Protein AF-A0A7L2AAK8-F1 (afdb_monomer_lite)

Organism: Leiothrix lutea (NCBI:txid36275)

Structure (mmCIF, N/CA/C/O backbone):
data_AF-A0A7L2AAK8-F1
#
_entry.id   AF-A0A7L2AAK8-F1
#
loop_
_atom_site.group_PDB
_atom_site.id
_atom_site.type_symbol
_atom_site.label_atom_id
_atom_site.label_alt_id
_atom_site.label_comp_id
_atom_site.label_asym_id
_atom_site.label_entity_id
_atom_site.label_seq_id
_atom_site.pdbx_PDB_ins_code
_atom_site.Cartn_x
_atom_site.Cartn_y
_atom_site.Cartn_z
_atom_site.occupancy
_atom_site.B_iso_or_equiv
_atom_site.auth_seq_id
_atom_site.auth_comp_id
_atom_site.auth_asym_id
_atom_site.auth_atom_id
_atom_site.pdbx_PDB_model_num
ATOM 1 N N . LEU A 1 1 ? -2.722 -6.279 17.126 1.00 61.28 1 LEU A N 1
ATOM 2 C CA . LEU A 1 1 ? -3.238 -5.682 15.869 1.00 61.28 1 LEU A CA 1
ATOM 3 C C . LEU A 1 1 ? -2.180 -4.851 15.150 1.00 61.28 1 LEU A C 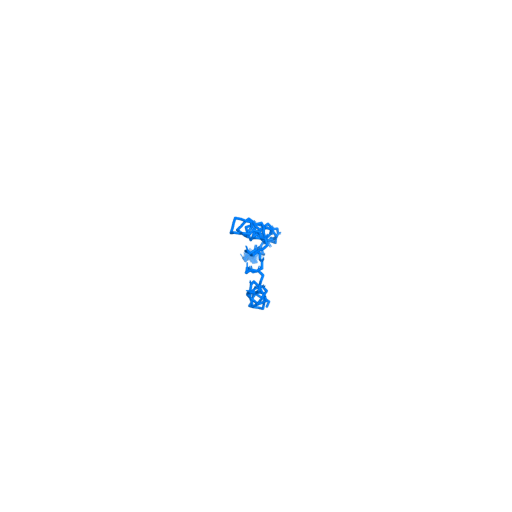1
ATOM 5 O O . LEU A 1 1 ? -1.842 -5.222 14.037 1.00 61.28 1 LEU A O 1
ATOM 9 N N . ALA A 1 2 ? -1.598 -3.813 15.770 1.00 66.12 2 ALA A N 1
ATOM 10 C CA . ALA A 1 2 ? -0.563 -2.985 15.125 1.00 66.12 2 ALA A CA 1
ATOM 11 C C . ALA A 1 2 ? 0.658 -3.794 14.628 1.00 66.12 2 ALA A C 1
ATOM 13 O O . ALA A 1 2 ? 1.055 -3.660 13.475 1.00 66.12 2 ALA A O 1
ATOM 14 N N . VAL A 1 3 ? 1.193 -4.704 15.454 1.00 73.62 3 VAL A N 1
ATOM 15 C CA . VAL A 1 3 ? 2.335 -5.564 15.073 1.00 73.62 3 VAL A CA 1
ATOM 16 C C . VAL A 1 3 ? 1.983 -6.571 13.969 1.00 73.62 3 VAL A C 1
ATOM 18 O O . VAL A 1 3 ? 2.767 -6.804 13.056 1.00 73.62 3 VAL A O 1
ATOM 21 N N . SER A 1 4 ? 0.769 -7.122 14.010 1.00 82.56 4 SER A N 1
ATOM 22 C CA . SER A 1 4 ? 0.273 -8.084 13.023 1.00 82.56 4 SER A CA 1
ATOM 23 C C . SER A 1 4 ? 0.038 -7.417 11.666 1.00 82.56 4 SER A C 1
ATOM 25 O O . SER A 1 4 ? 0.402 -7.979 10.641 1.00 82.56 4 SER A O 1
ATOM 27 N N . GLY A 1 5 ? -0.509 -6.196 11.654 1.00 79.69 5 GLY A N 1
ATOM 28 C CA . GLY A 1 5 ? -0.705 -5.414 10.433 1.00 79.69 5 GLY A CA 1
ATOM 29 C C . GLY A 1 5 ? 0.616 -5.037 9.764 1.00 79.69 5 GLY A C 1
ATOM 30 O O . GLY A 1 5 ? 0.748 -5.183 8.553 1.00 79.69 5 GLY A O 1
ATOM 31 N N . ALA A 1 6 ? 1.624 -4.637 10.545 1.00 81.88 6 ALA A N 1
ATOM 32 C CA . ALA A 1 6 ? 2.958 -4.358 10.013 1.00 81.88 6 ALA A CA 1
ATOM 33 C C . ALA A 1 6 ? 3.612 -5.609 9.392 1.00 81.88 6 ALA A C 1
ATOM 35 O O . ALA A 1 6 ? 4.182 -5.526 8.304 1.00 81.88 6 ALA A O 1
ATOM 36 N N . ALA A 1 7 ? 3.478 -6.774 10.037 1.00 85.81 7 ALA A N 1
ATOM 37 C CA . ALA A 1 7 ? 4.003 -8.037 9.518 1.00 85.81 7 ALA A CA 1
ATOM 38 C C . ALA A 1 7 ? 3.318 -8.463 8.207 1.00 85.81 7 ALA A C 1
ATOM 40 O O . ALA A 1 7 ? 3.998 -8.816 7.246 1.00 85.81 7 ALA A O 1
ATOM 41 N N . VAL A 1 8 ? 1.984 -8.379 8.137 1.00 89.00 8 VAL A N 1
ATOM 42 C CA . VAL A 1 8 ? 1.216 -8.714 6.924 1.00 89.00 8 VAL A CA 1
ATOM 43 C C . VAL A 1 8 ? 1.587 -7.788 5.767 1.00 89.00 8 VAL A C 1
ATOM 45 O O . VAL A 1 8 ? 1.836 -8.267 4.662 1.00 89.00 8 VAL A O 1
ATOM 48 N N . SER A 1 9 ? 1.698 -6.482 6.017 1.00 85.50 9 SER A N 1
ATOM 49 C CA . SER A 1 9 ? 2.122 -5.519 4.997 1.00 85.50 9 SER A CA 1
ATOM 50 C C . SER A 1 9 ? 3.537 -5.796 4.493 1.00 85.50 9 SER A C 1
ATOM 52 O O . SER A 1 9 ? 3.763 -5.732 3.290 1.00 85.50 9 SER A O 1
ATOM 54 N N . GLY A 1 10 ? 4.479 -6.149 5.375 1.00 87.31 10 GLY A N 1
ATOM 55 C CA . GLY A 1 10 ? 5.844 -6.512 4.980 1.00 87.31 10 GLY A CA 1
ATOM 56 C C . GLY A 1 10 ? 5.900 -7.766 4.101 1.00 87.31 10 GLY A C 1
ATOM 57 O O . GLY A 1 10 ? 6.575 -7.769 3.071 1.00 87.31 10 GLY A O 1
ATOM 58 N N . LEU A 1 11 ? 5.141 -8.806 4.462 1.00 92.62 11 LEU A N 1
ATOM 59 C CA . LEU A 1 11 ? 5.040 -10.035 3.668 1.00 92.62 11 LEU A CA 1
ATOM 60 C C . LEU A 1 11 ? 4.367 -9.795 2.313 1.00 92.62 11 LEU A C 1
ATOM 62 O O . LEU A 1 11 ? 4.812 -10.347 1.312 1.00 92.62 11 LEU A O 1
ATOM 66 N N . ALA A 1 12 ? 3.330 -8.957 2.265 1.00 89.19 12 ALA A N 1
ATOM 67 C CA . ALA A 1 12 ? 2.647 -8.606 1.025 1.00 89.19 12 ALA A CA 1
ATOM 68 C C . ALA A 1 12 ? 3.510 -7.718 0.114 1.00 89.19 12 ALA A C 1
ATOM 70 O O . ALA A 1 12 ? 3.531 -7.933 -1.094 1.00 89.19 12 ALA A O 1
ATOM 71 N N . LEU A 1 13 ? 4.253 -6.748 0.665 1.00 86.44 13 LEU A N 1
ATOM 72 C CA . LEU A 1 13 ? 5.125 -5.867 -0.124 1.00 86.44 13 LEU A CA 1
ATOM 73 C C . LEU A 1 13 ? 6.301 -6.618 -0.756 1.00 86.44 13 LEU A C 1
ATOM 75 O O . LEU A 1 13 ? 6.732 -6.238 -1.843 1.00 86.44 13 LEU A O 1
ATOM 79 N N . SER A 1 14 ? 6.807 -7.667 -0.099 1.00 89.00 14 SER A N 1
ATOM 80 C CA . SER A 1 14 ? 7.980 -8.419 -0.556 1.00 89.00 14 SER A CA 1
ATOM 81 C C . SER A 1 14 ? 7.872 -8.909 -2.016 1.00 89.00 14 SER A C 1
ATOM 83 O O . SER A 1 14 ? 8.779 -8.600 -2.788 1.00 89.00 14 SER A O 1
ATOM 85 N N . PRO A 1 15 ? 6.789 -9.581 -2.455 1.00 89.12 15 PRO A N 1
ATOM 86 C CA . PRO A 1 15 ? 6.587 -9.911 -3.869 1.00 89.12 15 PRO A CA 1
ATOM 87 C C . PRO A 1 15 ? 5.967 -8.770 -4.692 1.00 89.12 15 PRO A C 1
ATOM 89 O O . PRO A 1 15 ? 6.173 -8.692 -5.902 1.00 89.12 15 PRO A O 1
ATOM 92 N N . LEU A 1 16 ? 5.197 -7.880 -4.066 1.00 88.62 16 LEU A N 1
ATOM 93 C CA . LEU A 1 16 ? 4.357 -6.914 -4.778 1.00 88.62 16 LEU A CA 1
ATOM 94 C C . LEU A 1 16 ? 5.153 -5.711 -5.304 1.00 88.62 16 LEU A C 1
ATOM 96 O O . LEU A 1 16 ? 4.820 -5.175 -6.359 1.00 88.62 16 LEU A O 1
ATOM 100 N N . VAL A 1 17 ? 6.240 -5.322 -4.627 1.00 87.44 17 VAL A N 1
ATOM 101 C CA . VAL A 1 17 ? 7.132 -4.245 -5.090 1.00 87.44 17 VAL A CA 1
ATOM 102 C C . VAL A 1 17 ? 7.895 -4.640 -6.364 1.00 87.44 17 VAL A C 1
ATOM 104 O O . VAL A 1 17 ? 7.809 -3.887 -7.334 1.00 87.44 17 VAL A O 1
ATOM 107 N N . PRO A 1 18 ? 8.584 -5.799 -6.436 1.00 90.50 18 PRO A N 1
ATOM 108 C CA . PRO A 1 18 ? 9.208 -6.255 -7.679 1.00 90.50 18 PRO A CA 1
ATOM 109 C C . PRO A 1 18 ? 8.206 -6.406 -8.826 1.00 90.50 18 PRO A C 1
ATOM 111 O O . PRO A 1 18 ? 8.489 -5.964 -9.934 1.00 90.50 18 PRO A O 1
ATOM 114 N N . LEU A 1 19 ? 7.012 -6.947 -8.554 1.00 91.25 19 LEU A N 1
ATOM 115 C CA . LEU A 1 19 ? 5.957 -7.091 -9.561 1.00 91.25 19 LEU A CA 1
ATOM 116 C C . LEU A 1 19 ? 5.481 -5.732 -10.098 1.00 91.25 19 LEU A C 1
ATOM 118 O O . LEU A 1 19 ? 5.291 -5.568 -11.300 1.00 91.25 19 LEU A O 1
ATOM 122 N N . ALA A 1 20 ? 5.301 -4.740 -9.222 1.00 89.81 20 ALA A N 1
ATOM 123 C CA . ALA A 1 20 ? 4.907 -3.395 -9.631 1.00 89.81 20 ALA A CA 1
ATOM 124 C C . ALA A 1 20 ? 6.006 -2.688 -10.440 1.00 89.81 20 ALA A C 1
ATOM 126 O O . ALA A 1 20 ? 5.700 -1.951 -11.377 1.00 89.81 20 ALA A O 1
ATOM 127 N N . LEU A 1 21 ? 7.275 -2.919 -10.097 1.00 92.31 21 LEU A N 1
ATOM 128 C CA . LEU A 1 21 ? 8.414 -2.407 -10.857 1.00 92.31 21 LEU A CA 1
ATOM 129 C C . LEU A 1 21 ? 8.508 -3.046 -12.244 1.00 92.31 21 LEU A C 1
ATOM 131 O O . LEU A 1 21 ? 8.793 -2.335 -13.202 1.00 92.31 21 LEU A O 1
ATOM 135 N N . ASP A 1 22 ? 8.242 -4.344 -12.354 1.00 93.81 22 ASP A N 1
ATOM 136 C CA . ASP A 1 22 ? 8.277 -5.067 -13.627 1.00 93.81 22 ASP A CA 1
ATOM 137 C C . ASP A 1 22 ? 7.108 -4.661 -14.543 1.00 93.81 22 ASP A C 1
ATOM 139 O O . ASP A 1 22 ? 7.299 -4.357 -15.719 1.00 93.81 22 ASP A O 1
ATOM 143 N N . ALA A 1 23 ? 5.897 -4.539 -13.987 1.00 93.06 23 ALA A N 1
ATOM 144 C CA . ALA A 1 23 ? 4.698 -4.193 -14.752 1.00 93.06 23 ALA A CA 1
ATOM 145 C C . ALA A 1 23 ? 4.593 -2.699 -15.121 1.00 93.06 23 ALA A C 1
ATOM 147 O O . ALA A 1 23 ? 4.087 -2.364 -16.192 1.00 93.06 23 ALA A O 1
ATOM 148 N N . TYR A 1 24 ? 5.032 -1.790 -14.242 1.00 90.38 24 TYR A N 1
ATOM 149 C CA . TYR A 1 24 ? 4.794 -0.343 -14.387 1.00 90.38 24 TYR A CA 1
ATOM 150 C C . TYR A 1 24 ? 6.075 0.504 -14.404 1.00 90.38 24 TYR A C 1
ATOM 152 O O . TYR A 1 24 ? 6.012 1.738 -14.497 1.00 90.38 24 TYR A O 1
ATOM 160 N N . GLY A 1 25 ? 7.245 -0.125 -14.296 1.00 93.31 25 GLY A N 1
ATOM 161 C CA . GLY A 1 25 ? 8.516 0.568 -14.138 1.00 93.31 25 GLY A CA 1
ATOM 162 C C . GLY A 1 25 ? 8.630 1.316 -12.807 1.00 93.31 25 GLY A C 1
ATOM 163 O O . GLY A 1 25 ? 7.723 1.354 -11.972 1.00 93.31 25 GLY A O 1
ATOM 164 N N . TRP A 1 26 ? 9.765 1.989 -12.622 1.00 93.00 26 TRP A N 1
ATOM 165 C CA . TRP A 1 26 ? 10.064 2.708 -11.380 1.00 93.00 26 TRP A CA 1
ATOM 166 C C . TRP A 1 26 ? 9.090 3.863 -11.103 1.00 93.00 26 TRP A C 1
ATOM 168 O O . TRP A 1 26 ? 8.654 4.047 -9.970 1.00 93.00 26 TRP A O 1
ATOM 178 N N . ARG A 1 27 ? 8.689 4.619 -12.135 1.00 94.62 27 ARG A N 1
ATOM 179 C CA . ARG A 1 27 ? 7.759 5.754 -11.985 1.00 94.62 27 ARG A CA 1
ATOM 180 C C . ARG A 1 27 ? 6.370 5.276 -11.586 1.00 94.62 27 ARG A C 1
ATOM 182 O O . ARG A 1 27 ? 5.775 5.838 -10.672 1.00 94.62 27 ARG A O 1
ATOM 189 N N . GLY A 1 28 ? 5.866 4.243 -12.259 1.00 93.44 28 GLY A N 1
ATOM 190 C CA . GLY A 1 28 ? 4.543 3.696 -11.985 1.00 93.44 28 GLY A CA 1
ATOM 191 C C . GLY A 1 28 ? 4.468 3.035 -10.613 1.00 93.44 28 GLY A C 1
ATOM 192 O O . GLY A 1 28 ? 3.523 3.292 -9.872 1.00 93.44 28 GLY A O 1
ATOM 193 N N . ALA A 1 29 ? 5.502 2.288 -10.219 1.00 93.12 29 ALA A N 1
ATOM 194 C CA . ALA A 1 29 ? 5.583 1.706 -8.882 1.00 93.12 29 ALA A CA 1
ATOM 195 C C . ALA A 1 29 ? 5.589 2.776 -7.774 1.00 93.12 29 ALA A C 1
ATOM 197 O O . ALA A 1 29 ? 4.846 2.642 -6.802 1.00 93.12 29 ALA A O 1
ATOM 198 N N . LEU A 1 30 ? 6.362 3.863 -7.930 1.00 91.94 30 LEU A N 1
ATOM 199 C CA . LEU A 1 30 ? 6.374 4.977 -6.968 1.00 91.94 30 LEU A CA 1
ATOM 200 C C . LEU A 1 30 ? 5.012 5.679 -6.875 1.00 91.94 30 LEU A C 1
ATOM 202 O O . LEU A 1 30 ? 4.570 6.009 -5.775 1.00 91.94 30 LEU A O 1
ATOM 206 N N . LEU A 1 31 ? 4.328 5.878 -8.007 1.00 94.38 31 LEU A N 1
ATOM 207 C CA . LEU A 1 31 ? 2.987 6.470 -8.032 1.00 94.38 31 LEU A CA 1
ATOM 208 C C . LEU A 1 31 ? 1.945 5.560 -7.368 1.00 94.38 31 LEU A C 1
ATOM 210 O O . LEU A 1 31 ? 1.136 6.043 -6.576 1.00 94.38 31 LEU A O 1
ATOM 214 N N . LEU A 1 32 ? 1.984 4.253 -7.641 1.00 92.62 32 LEU A N 1
ATOM 215 C CA . LEU A 1 32 ? 1.077 3.275 -7.039 1.00 92.62 32 LEU A CA 1
ATOM 216 C C . LEU A 1 32 ? 1.269 3.211 -5.518 1.00 92.62 32 LEU A C 1
ATOM 218 O O . LEU A 1 32 ? 0.304 3.323 -4.760 1.00 92.62 32 LEU A O 1
ATOM 222 N N . LEU A 1 33 ? 2.521 3.095 -5.069 1.00 90.94 33 LEU A N 1
ATOM 223 C CA . LEU A 1 33 ? 2.862 3.029 -3.649 1.00 90.94 33 LEU A CA 1
ATOM 224 C C . LEU A 1 33 ? 2.522 4.341 -2.920 1.00 90.94 33 LEU A C 1
ATOM 226 O O . LEU A 1 33 ? 2.009 4.317 -1.797 1.00 90.94 33 LEU A O 1
ATOM 230 N N . GLY A 1 34 ? 2.738 5.486 -3.576 1.00 92.56 34 GLY A N 1
ATOM 231 C CA . GLY A 1 34 ? 2.323 6.799 -3.082 1.00 92.56 34 GLY A CA 1
ATOM 232 C C . GLY A 1 34 ? 0.802 6.923 -2.945 1.00 92.56 34 GLY A C 1
ATOM 233 O O . GLY A 1 34 ? 0.315 7.393 -1.917 1.00 92.56 34 GLY A O 1
ATOM 234 N N . GLY A 1 35 ? 0.042 6.430 -3.927 1.00 94.31 35 GLY A N 1
ATOM 235 C CA . GLY A 1 35 ? -1.422 6.413 -3.889 1.00 94.31 35 GLY A CA 1
ATOM 236 C C . GLY A 1 35 ? -1.980 5.564 -2.744 1.00 94.31 35 GLY A C 1
ATOM 237 O O . GLY A 1 35 ? -2.857 6.025 -2.011 1.00 94.31 35 GLY A O 1
ATOM 238 N N . VAL A 1 36 ? -1.440 4.358 -2.538 1.00 91.56 36 VAL A N 1
ATOM 239 C CA . VAL A 1 36 ? -1.802 3.495 -1.398 1.00 91.56 36 VAL A CA 1
ATOM 240 C C . VAL A 1 36 ? -1.489 4.186 -0.067 1.00 91.56 36 VAL A C 1
ATOM 242 O O . VAL A 1 36 ? -2.330 4.199 0.833 1.00 91.56 36 VAL A O 1
ATOM 245 N N . SER A 1 37 ? -0.316 4.814 0.046 1.00 90.94 37 SER A N 1
ATOM 246 C CA . SER A 1 37 ? 0.089 5.541 1.257 1.00 90.94 37 SER A CA 1
ATOM 247 C C . SER A 1 37 ? -0.867 6.695 1.579 1.00 90.94 37 SER A C 1
ATOM 249 O O . SER A 1 37 ? -1.279 6.851 2.727 1.00 90.94 37 SER A O 1
ATOM 251 N N . LEU A 1 38 ? -1.288 7.462 0.568 1.00 93.25 38 LEU A N 1
ATOM 252 C CA . LEU A 1 38 ? -2.244 8.558 0.741 1.00 93.25 38 LEU A CA 1
ATOM 253 C C . LEU A 1 38 ? -3.614 8.058 1.234 1.00 93.25 38 LEU A C 1
ATOM 255 O O . LEU A 1 38 ? -4.192 8.659 2.138 1.00 93.25 38 LEU A O 1
ATOM 259 N N . HIS A 1 39 ? -4.117 6.943 0.690 1.00 90.56 39 HIS A N 1
ATOM 260 C CA . HIS A 1 39 ? -5.378 6.342 1.145 1.00 90.56 39 HIS A CA 1
ATOM 261 C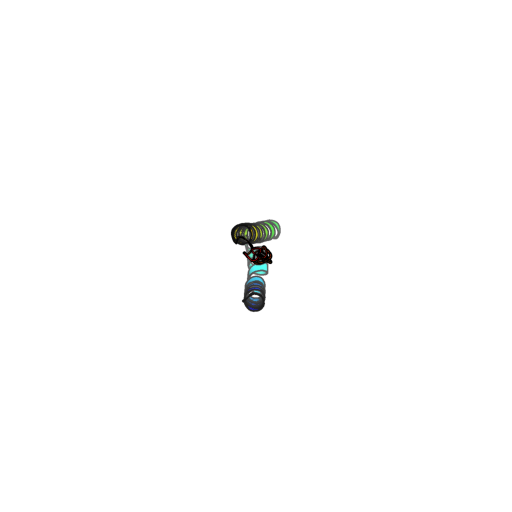 C . HIS A 1 39 ? -5.307 5.914 2.616 1.00 90.56 39 HIS A C 1
ATOM 263 O O . HIS A 1 39 ? -6.259 6.139 3.363 1.00 90.56 39 HIS A O 1
ATOM 269 N N . MET A 1 40 ? -4.175 5.353 3.054 1.00 86.56 40 MET A N 1
ATOM 270 C CA . MET A 1 40 ? -3.965 4.983 4.459 1.00 86.56 40 MET A CA 1
ATOM 271 C C . MET A 1 40 ? -3.929 6.206 5.376 1.00 86.56 40 MET A C 1
ATOM 273 O O . MET A 1 40 ? -4.521 6.176 6.453 1.00 86.56 40 MET A O 1
ATOM 277 N N . V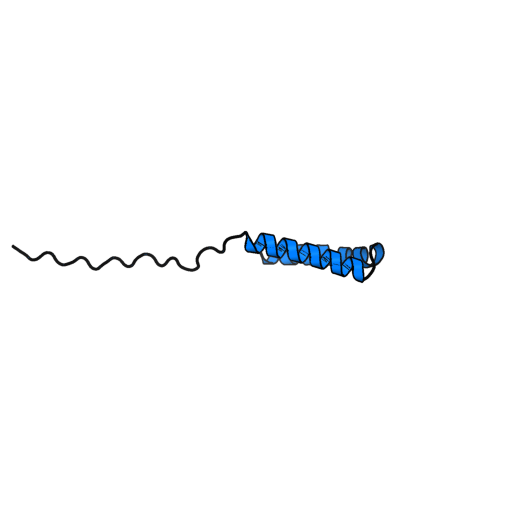AL A 1 41 ? -3.290 7.297 4.943 1.00 88.12 41 VAL A N 1
ATOM 278 C CA . VAL A 1 41 ? -3.298 8.571 5.677 1.00 88.12 41 VAL A CA 1
ATOM 279 C C . VAL A 1 41 ? -4.717 9.132 5.778 1.00 88.12 41 VAL A C 1
ATOM 281 O O . VAL A 1 41 ? -5.129 9.523 6.865 1.00 88.12 41 VAL A O 1
ATOM 284 N N . ALA A 1 42 ? -5.489 9.125 4.688 1.00 89.75 42 ALA A N 1
ATOM 285 C CA . ALA A 1 42 ? -6.877 9.586 4.694 1.00 89.75 42 ALA A CA 1
ATOM 286 C C . ALA A 1 42 ? -7.765 8.739 5.626 1.00 89.75 42 ALA A C 1
ATOM 288 O O . ALA A 1 42 ? -8.526 9.287 6.423 1.00 89.75 42 ALA A O 1
ATOM 289 N N . ALA A 1 43 ? -7.626 7.410 5.581 1.00 86.69 43 ALA A N 1
ATOM 290 C CA . ALA A 1 43 ? -8.330 6.501 6.483 1.00 86.69 43 ALA A CA 1
ATOM 291 C C . ALA A 1 43 ? -7.924 6.727 7.951 1.00 86.69 43 ALA A C 1
ATOM 293 O O . ALA A 1 43 ? -8.786 6.816 8.824 1.00 86.69 43 ALA A O 1
ATOM 294 N N . GLY A 1 44 ? -6.626 6.882 8.223 1.00 85.75 44 GLY A N 1
ATOM 295 C CA . GLY A 1 44 ? -6.100 7.185 9.555 1.00 85.75 44 GLY A CA 1
ATOM 296 C C . GLY A 1 44 ? -6.548 8.547 10.088 1.00 85.75 44 GLY A C 1
ATOM 297 O O . GLY A 1 44 ? -6.848 8.665 11.269 1.00 85.75 44 GLY A O 1
ATOM 298 N N . ALA A 1 45 ? -6.662 9.556 9.224 1.00 86.75 45 ALA A N 1
ATOM 299 C CA . ALA A 1 45 ? -7.171 10.875 9.588 1.00 86.75 45 ALA A CA 1
ATOM 300 C C . ALA A 1 45 ? -8.672 10.853 9.928 1.00 86.75 45 ALA A C 1
ATOM 302 O O . ALA A 1 45 ? -9.118 11.615 10.786 1.00 86.75 45 ALA A O 1
ATOM 303 N N . LEU A 1 46 ? -9.450 9.974 9.281 1.00 85.06 46 LEU A N 1
ATOM 304 C CA . LEU A 1 46 ? -10.875 9.795 9.572 1.00 85.06 46 LEU A CA 1
ATOM 305 C C . LEU A 1 46 ? -11.116 9.049 10.892 1.00 85.06 46 LEU A C 1
ATOM 307 O O . LEU A 1 46 ? -12.126 9.281 11.561 1.00 85.06 46 LEU A O 1
ATOM 311 N N . LEU A 1 47 ? -10.186 8.176 11.291 1.00 83.69 47 LEU A N 1
ATOM 312 C CA . LEU A 1 47 ? -10.177 7.570 12.618 1.00 83.69 47 LEU A CA 1
ATOM 313 C C . LEU A 1 47 ? -9.867 8.658 13.653 1.00 83.69 47 LEU A C 1
ATOM 315 O O . LEU A 1 47 ? -8.719 8.882 14.024 1.00 83.69 47 LEU A O 1
ATOM 319 N N . ARG A 1 48 ? -10.915 9.349 14.119 1.00 74.81 48 ARG A N 1
ATOM 320 C CA . ARG A 1 48 ? -10.834 10.342 15.195 1.00 74.81 48 ARG A CA 1
ATOM 321 C C . ARG A 1 48 ? -10.049 9.735 16.368 1.00 74.81 48 ARG A C 1
ATOM 323 O O . ARG A 1 48 ? -10.559 8.793 16.983 1.00 74.81 48 ARG A O 1
ATOM 330 N N . PRO A 1 49 ? -8.852 10.250 16.711 1.00 68.19 49 PRO A N 1
ATOM 331 C CA . PRO A 1 49 ? -8.110 9.726 17.844 1.00 68.19 49 PRO A CA 1
ATOM 332 C C . PRO A 1 49 ? -8.964 9.920 19.106 1.00 68.19 49 PRO A C 1
ATOM 334 O O . PRO A 1 49 ? -9.505 11.017 19.310 1.00 68.19 49 PRO A O 1
ATOM 337 N N . PRO A 1 50 ? -9.155 8.876 19.937 1.00 64.62 50 PRO A N 1
ATOM 338 C CA . PRO A 1 50 ? -9.832 9.037 21.214 1.00 64.62 50 PRO A CA 1
ATOM 339 C C . PRO A 1 50 ? -9.096 10.121 22.001 1.00 64.62 50 PRO A C 1
ATOM 341 O O . PRO A 1 50 ? -7.866 10.129 22.038 1.00 64.62 50 PRO A O 1
ATOM 344 N N . ARG A 1 51 ? -9.847 11.073 22.575 1.00 64.69 51 ARG A N 1
ATOM 345 C CA . ARG A 1 51 ? -9.278 12.119 23.432 1.00 64.69 51 ARG A CA 1
ATOM 346 C C . ARG A 1 51 ? -8.432 11.427 24.495 1.00 64.69 51 ARG A C 1
ATOM 348 O O . ARG A 1 51 ? -8.980 10.727 25.342 1.00 64.69 51 ARG A O 1
ATOM 355 N N . ALA A 1 52 ? -7.115 11.580 24.411 1.00 61.09 52 ALA A N 1
ATOM 356 C CA . ALA A 1 52 ? -6.222 11.166 25.474 1.00 61.09 52 ALA A CA 1
ATOM 357 C C . ALA A 1 52 ? -6.609 11.998 26.703 1.00 61.09 52 ALA A C 1
ATOM 359 O O . ALA A 1 52 ? -6.393 13.203 26.711 1.00 61.09 52 ALA A O 1
ATOM 360 N N . GLY A 1 53 ? -7.292 11.372 27.664 1.00 57.31 53 GLY A N 1
ATOM 361 C CA . GLY A 1 53 ? -7.732 12.005 28.904 1.00 57.31 53 GLY A CA 1
ATOM 362 C C . GLY A 1 53 ? -8.797 13.087 28.716 1.00 57.31 53 GLY A C 1
ATOM 363 O O . GLY A 1 53 ? -8.505 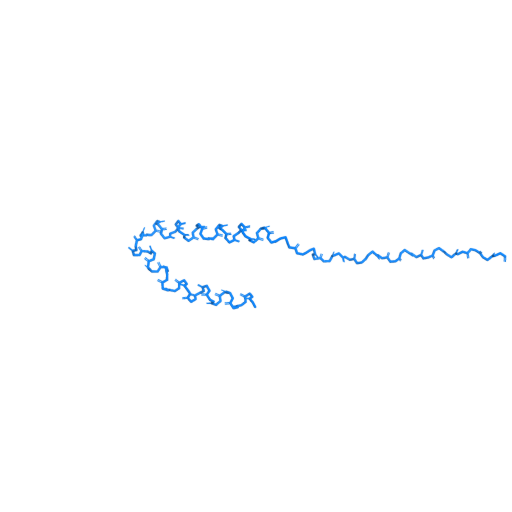14.274 28.789 1.00 57.31 53 GLY A O 1
ATOM 364 N N . ALA A 1 54 ? -10.065 12.696 28.571 1.00 55.69 54 ALA A N 1
ATOM 365 C CA . ALA A 1 54 ? -11.077 13.463 29.290 1.00 55.69 54 ALA A CA 1
ATOM 366 C C . ALA A 1 54 ? -10.854 13.130 30.770 1.00 55.69 54 ALA A C 1
ATOM 368 O O . ALA A 1 54 ? -11.275 12.071 31.234 1.00 55.69 54 ALA A O 1
ATOM 369 N N . GLU A 1 55 ? -10.074 13.959 31.460 1.00 65.31 55 GLU A N 1
ATOM 370 C CA . GLU A 1 55 ? -10.019 13.927 32.916 1.00 65.31 55 GLU A CA 1
ATOM 371 C C . GLU A 1 55 ? -11.467 14.039 33.433 1.00 65.31 55 GLU A C 1
ATOM 373 O O . GLU A 1 55 ? -12.226 14.870 32.912 1.00 65.31 55 GLU A O 1
ATOM 378 N N . PRO A 1 56 ? -11.911 13.169 34.360 1.00 70.25 56 PRO A N 1
ATOM 379 C CA . PRO A 1 56 ? -13.212 13.331 34.991 1.00 70.25 56 PRO A CA 1
ATOM 380 C C . PRO A 1 56 ? -13.284 14.740 35.592 1.00 70.25 56 PRO A C 1
ATOM 382 O O . PRO A 1 56 ? -12.288 15.182 36.161 1.00 70.25 56 PRO A O 1
ATOM 385 N N . PRO A 1 57 ? -14.413 15.461 35.473 1.00 67.12 57 PRO A N 1
ATOM 386 C CA . PRO A 1 57 ? -14.552 16.743 36.149 1.00 67.12 57 PRO A CA 1
ATOM 387 C C . PRO A 1 57 ? -14.275 16.526 37.639 1.00 67.12 57 PRO A C 1
ATOM 389 O O . PRO A 1 57 ? -14.933 15.687 38.259 1.00 67.12 57 PRO A O 1
ATOM 392 N N . GLU A 1 58 ? -13.276 17.229 38.186 1.00 67.62 58 GLU A N 1
ATOM 393 C CA . GLU A 1 58 ? -13.011 17.204 39.623 1.00 67.62 58 GLU A CA 1
ATOM 394 C C . GLU A 1 58 ? -14.327 17.470 40.369 1.00 67.62 58 GLU A C 1
ATOM 396 O O . GLU A 1 58 ? -15.063 18.399 40.005 1.00 67.62 58 GLU A O 1
ATOM 401 N N . PRO A 1 59 ? -14.672 16.654 41.380 1.00 66.06 59 PRO A N 1
ATOM 402 C CA . PRO A 1 59 ? -15.854 16.903 42.176 1.00 66.06 59 PRO A CA 1
ATOM 403 C C . PRO A 1 59 ? -15.638 18.227 42.905 1.00 66.06 59 PRO A C 1
ATOM 405 O O . PRO A 1 59 ? -14.764 18.356 43.760 1.00 66.06 59 PRO A O 1
ATOM 408 N N . SER A 1 60 ? -16.426 19.226 42.507 1.00 69.00 60 SER A N 1
ATOM 409 C CA . SER A 1 60 ? -16.486 20.534 43.147 1.00 69.00 60 SER A CA 1
ATOM 410 C C . SER A 1 60 ? -16.606 20.331 44.661 1.00 69.00 60 SER A C 1
ATOM 412 O O . SER A 1 60 ? -17.49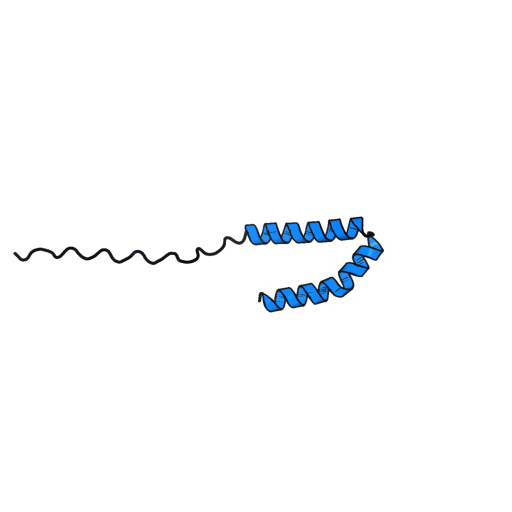8 19.587 45.075 1.00 69.00 60 SER A O 1
ATOM 414 N N . PRO A 1 61 ? -15.745 20.950 45.491 1.00 69.38 61 PRO A N 1
ATOM 415 C CA . PRO A 1 61 ? -15.818 20.767 46.931 1.00 69.38 61 PRO A CA 1
ATOM 416 C C . PRO A 1 61 ? -17.196 21.237 47.397 1.00 69.38 61 PRO A C 1
ATOM 418 O O . PRO A 1 61 ? -17.564 22.399 47.190 1.00 69.38 61 PRO A O 1
ATOM 421 N N . GLU A 1 62 ? -17.973 20.304 47.953 1.00 66.19 62 GLU A N 1
ATOM 422 C CA . GLU A 1 62 ? -19.235 20.584 48.628 1.00 66.19 62 GLU A CA 1
ATOM 423 C C . GLU A 1 62 ? -19.008 21.749 49.587 1.00 66.19 62 GLU A C 1
ATOM 425 O O . GLU A 1 62 ? -18.185 21.696 50.504 1.00 66.19 62 GLU A O 1
ATOM 430 N N . ARG A 1 63 ? -19.713 22.844 49.314 1.00 63.03 63 ARG A N 1
ATOM 431 C CA . ARG A 1 63 ? -19.784 24.001 50.192 1.00 63.03 63 ARG A CA 1
ATOM 432 C C . ARG A 1 63 ? -20.359 23.509 51.525 1.00 63.03 63 ARG A C 1
ATOM 434 O O . ARG A 1 63 ? -21.474 22.996 51.503 1.00 63.03 63 ARG A O 1
ATOM 441 N N . PRO A 1 64 ? -19.653 23.654 52.659 1.00 68.31 64 PRO A N 1
ATOM 442 C CA . PRO A 1 64 ? -20.229 23.282 53.938 1.00 68.31 64 PRO A CA 1
ATOM 443 C C . PRO A 1 64 ? -21.423 24.200 54.218 1.00 68.31 64 PRO A C 1
ATOM 445 O O . PRO A 1 64 ? -21.263 25.416 54.350 1.00 68.31 64 PRO A O 1
ATOM 448 N N . GLU A 1 65 ? -22.617 23.608 54.234 1.00 69.88 65 GLU A N 1
ATOM 449 C CA . GLU A 1 65 ? -23.850 24.228 54.722 1.00 69.88 65 GLU A CA 1
ATOM 450 C C . GLU A 1 65 ? -23.619 24.689 56.176 1.00 69.88 65 GLU A C 1
ATOM 452 O O . GLU A 1 65 ? -23.097 23.912 56.987 1.00 69.88 65 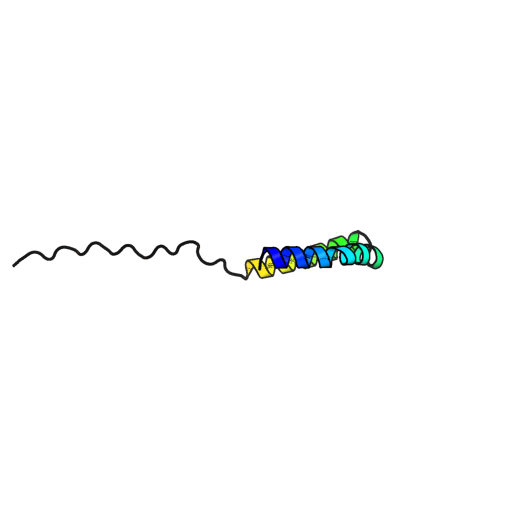GLU A O 1
ATOM 457 N N . PRO A 1 66 ? -23.926 25.953 56.521 1.00 73.69 66 PRO A N 1
ATOM 458 C CA . PRO A 1 66 ? -23.722 26.459 57.871 1.00 73.69 66 PRO A CA 1
ATOM 459 C C . PRO A 1 66 ? -24.741 25.826 58.835 1.00 73.69 66 PRO A C 1
ATOM 461 O O . PRO A 1 66 ? -25.903 25.672 58.462 1.00 73.69 66 PRO A O 1
ATOM 464 N N . PRO A 1 67 ? -24.339 25.463 60.067 1.00 75.69 67 PRO A N 1
ATOM 465 C CA . PRO A 1 67 ? -25.275 24.941 61.057 1.00 75.69 67 PRO A CA 1
ATOM 466 C C . PRO A 1 67 ? -26.232 26.046 61.537 1.00 75.69 67 PRO A C 1
ATOM 468 O O . PRO A 1 67 ? -25.776 27.139 61.883 1.00 75.69 67 PRO A O 1
ATOM 471 N N . GLU A 1 68 ? -27.535 25.738 61.535 1.00 60.81 68 GLU A N 1
ATOM 472 C CA . GLU A 1 68 ? -28.604 26.509 62.201 1.00 60.81 68 GLU A CA 1
ATOM 473 C C . GLU A 1 68 ? -28.476 26.498 63.733 1.00 60.81 68 GLU A C 1
ATOM 475 O O . GLU A 1 68 ? -28.047 25.460 64.295 1.00 60.81 68 GLU A O 1
#

Secondary structure (DSSP, 8-state):
-HHHHHHHHHHHHHHHHHHHHHHHHHHHHHHHHHHHHHHHHHHHHHS----TT-PPPP-PPPP-PPP-

Radius of gyration: 25.51 Å; chains: 1; bounding box: 39×36×77 Å

Sequence (68 aa):
LAVSGAAVSGLALSPLVPLALDAYGWRGALLLLGGVSLHMVAAGALLRPPRAGAEPPEPSPERPEPPE

Foldseek 3Di:
DVVVVVVVVVVVCPVVLVVQCVVPNPVRSVVVVVVVVVVVVVVVVVPDPPPPDPDDPDPDPPDPDDDD

InterPro domains:
  IPR036259 MFS transporter superfamily [SSF103473] (3-53)
  IPR050327 Proton-linked Monocarboxylate Transporter [PTHR11360] (1-54)

pLDDT: mean 81.44, std 11.69, range [55.69, 94.62]